Protein AF-A0A699RWQ4-F1 (afdb_monomer_lite)

Radius of gyration: 28.73 Å; chains: 1; bounding box: 54×62×85 Å

Organism: Tanacetum cinerariifolium (NCBI:txid118510)

Secondary structure (DSSP, 8-state):
-------------S------------------------------SS--S-PPB-TTTS-BSS-GGG--SPPPPPPHHHHHHHHHHHHHHHHHHHHHHHHHHHHHHHHHHHHHHHHHHHHHHHHTT-

Structure (mmCIF, N/CA/C/O backbone):
data_AF-A0A699RWQ4-F1
#
_entry.id   AF-A0A699RWQ4-F1
#
loop_
_atom_site.group_PDB
_atom_site.id
_atom_site.type_symbol
_atom_site.label_atom_id
_atom_site.label_alt_id
_atom_site.label_comp_id
_atom_site.label_asym_id
_atom_site.label_entity_id
_atom_site.label_seq_id
_atom_site.pdbx_PDB_ins_code
_atom_site.Cartn_x
_atom_site.Cartn_y
_atom_site.Cartn_z
_atom_site.occupancy
_atom_site.B_iso_or_equiv
_atom_site.auth_seq_id
_atom_site.auth_comp_id
_atom_site.auth_asym_id
_atom_site.auth_atom_id
_atom_site.pdbx_PDB_model_num
ATOM 1 N N . LYS A 1 1 ? -11.944 -43.731 -3.153 1.00 48.19 1 LYS A N 1
ATOM 2 C CA . LYS A 1 1 ? -11.473 -42.577 -2.345 1.00 48.19 1 LYS A CA 1
ATOM 3 C C . LYS A 1 1 ? -10.748 -41.608 -3.269 1.00 48.19 1 LYS A C 1
ATOM 5 O O . LYS A 1 1 ? -9.585 -41.830 -3.557 1.00 48.19 1 LYS A O 1
ATOM 10 N N . ASN A 1 2 ? -11.447 -40.596 -3.775 1.00 38.50 2 ASN A N 1
ATOM 11 C CA . ASN A 1 2 ? -10.864 -39.540 -4.599 1.00 38.50 2 ASN A CA 1
ATOM 12 C C . ASN A 1 2 ? -11.518 -38.238 -4.123 1.00 38.50 2 ASN A C 1
ATOM 14 O O . ASN A 1 2 ? -12.719 -38.060 -4.309 1.00 38.50 2 ASN A O 1
ATOM 18 N N . ARG A 1 3 ? -10.793 -37.412 -3.360 1.00 44.03 3 ARG A N 1
ATOM 19 C CA . ARG A 1 3 ? -11.333 -36.154 -2.828 1.00 44.03 3 ARG A CA 1
ATOM 20 C C . ARG A 1 3 ? -11.216 -35.094 -3.920 1.00 44.03 3 ARG A C 1
ATOM 22 O O . ARG A 1 3 ? -10.154 -34.515 -4.106 1.00 44.03 3 ARG A O 1
ATOM 29 N N . GLN A 1 4 ? -12.313 -34.864 -4.634 1.00 45.31 4 GLN A N 1
ATOM 30 C CA . GLN A 1 4 ? -12.542 -33.605 -5.332 1.00 45.31 4 GLN A CA 1
ATOM 31 C C . GLN A 1 4 ? -12.737 -32.515 -4.273 1.00 45.31 4 GLN A C 1
ATOM 33 O O . GLN A 1 4 ? -13.624 -32.631 -3.430 1.00 45.31 4 GLN A O 1
ATOM 38 N N . ILE A 1 5 ? -11.906 -31.475 -4.301 1.00 44.47 5 ILE A N 1
ATOM 39 C CA . ILE A 1 5 ? -12.178 -30.217 -3.605 1.00 44.47 5 ILE A CA 1
ATOM 40 C C . ILE A 1 5 ? -12.119 -29.130 -4.673 1.00 44.47 5 ILE A C 1
ATOM 42 O O . ILE A 1 5 ? -11.057 -28.821 -5.212 1.00 44.47 5 ILE A O 1
ATOM 46 N N . ALA A 1 6 ? -13.302 -28.625 -5.017 1.00 41.56 6 ALA A N 1
ATOM 47 C CA . ALA A 1 6 ? -13.487 -27.439 -5.830 1.00 41.56 6 ALA A CA 1
ATOM 48 C C . ALA A 1 6 ? -12.855 -26.242 -5.109 1.00 41.56 6 ALA A C 1
ATOM 50 O O . ALA A 1 6 ? -13.111 -26.018 -3.927 1.00 41.56 6 ALA A O 1
ATOM 51 N N . GLN A 1 7 ? -12.018 -25.485 -5.814 1.00 46.06 7 GLN A N 1
ATOM 52 C CA . GLN A 1 7 ? -11.531 -24.207 -5.313 1.00 46.06 7 GLN A CA 1
ATOM 53 C C . GLN A 1 7 ? -12.669 -23.180 -5.417 1.00 46.06 7 GLN A C 1
ATOM 55 O O . GLN A 1 7 ? -13.218 -23.013 -6.510 1.00 46.06 7 GLN A O 1
ATOM 60 N N . PRO A 1 8 ? -13.031 -22.472 -4.334 1.00 41.22 8 PRO A N 1
ATOM 61 C CA . PRO A 1 8 ? -13.881 -21.303 -4.445 1.00 41.22 8 PRO A CA 1
ATOM 62 C C . PRO A 1 8 ? -13.044 -20.179 -5.058 1.00 41.22 8 PRO A C 1
ATOM 64 O O . PRO A 1 8 ? -12.098 -19.680 -4.449 1.00 41.22 8 PRO A O 1
ATOM 67 N N . GLY A 1 9 ? -13.374 -19.798 -6.290 1.00 53.09 9 GLY A N 1
ATOM 68 C CA . GLY A 1 9 ? -12.829 -18.603 -6.918 1.00 53.09 9 GLY A CA 1
ATOM 69 C C . GLY A 1 9 ? -13.345 -17.362 -6.198 1.00 53.09 9 GLY A C 1
ATOM 70 O O . GLY A 1 9 ? -14.474 -16.943 -6.434 1.00 53.09 9 GLY A O 1
ATOM 71 N N . MET A 1 10 ? -12.522 -16.762 -5.338 1.00 40.06 10 MET A N 1
ATOM 72 C CA . MET A 1 10 ? -12.762 -15.410 -4.837 1.00 40.06 10 MET A CA 1
ATOM 73 C C . MET A 1 10 ? -11.963 -14.418 -5.674 1.00 40.06 10 MET A C 1
ATOM 75 O O . MET A 1 10 ? -10.789 -14.145 -5.438 1.00 40.06 10 MET A O 1
ATOM 79 N N . ASN A 1 11 ? -12.640 -13.900 -6.691 1.00 53.75 11 ASN A N 1
ATOM 80 C CA . ASN A 1 11 ? -12.265 -12.692 -7.400 1.00 53.75 11 ASN A CA 1
ATOM 81 C C . ASN A 1 11 ? -12.748 -11.505 -6.549 1.00 53.75 11 ASN A C 1
ATOM 83 O O . ASN A 1 11 ? -13.880 -11.055 -6.689 1.00 53.75 11 ASN A O 1
ATOM 87 N N . MET A 1 12 ? -11.937 -11.065 -5.589 1.00 43.19 12 MET A N 1
ATOM 88 C CA . MET A 1 12 ? -12.203 -9.857 -4.806 1.00 43.19 12 MET A CA 1
ATOM 89 C C . MET A 1 12 ? -10.949 -8.994 -4.791 1.00 43.19 12 MET A C 1
ATOM 91 O O . MET A 1 12 ? -9.943 -9.373 -4.199 1.00 43.19 12 MET A O 1
ATOM 95 N N . GLY A 1 13 ? -11.007 -7.829 -5.441 1.00 42.47 13 GLY A N 1
ATOM 96 C CA . GLY A 1 13 ? -9.939 -6.841 -5.292 1.00 42.47 13 GLY A CA 1
ATOM 97 C C . GLY A 1 13 ? -9.850 -5.728 -6.331 1.00 42.47 13 GLY A C 1
ATOM 98 O O . GLY A 1 13 ? -8.737 -5.279 -6.587 1.00 42.47 13 GLY A O 1
ATOM 99 N N . GLN A 1 14 ? -10.953 -5.276 -6.942 1.00 49.69 14 GLN A N 1
ATOM 100 C CA . GLN A 1 14 ? -10.918 -4.075 -7.795 1.00 49.69 14 GLN A CA 1
ATOM 101 C C . GLN A 1 14 ? -11.717 -2.864 -7.301 1.00 49.69 14 GLN A C 1
ATOM 103 O O . GLN A 1 14 ? -11.591 -1.825 -7.927 1.00 49.69 14 GLN A O 1
ATOM 108 N N . ASP A 1 15 ? -12.405 -2.902 -6.156 1.00 49.81 15 ASP A N 1
ATOM 109 C CA . ASP A 1 15 ? -13.158 -1.726 -5.686 1.00 49.81 15 ASP A CA 1
ATOM 110 C C . ASP A 1 15 ? -13.015 -1.465 -4.182 1.00 49.81 15 ASP A C 1
ATOM 112 O O . ASP A 1 15 ? -13.907 -1.726 -3.381 1.00 49.81 15 ASP A O 1
ATOM 116 N N . ARG A 1 16 ? -11.890 -0.862 -3.790 1.00 44.16 16 ARG A N 1
ATOM 117 C CA . ARG A 1 16 ? -11.876 0.066 -2.649 1.00 44.16 16 ARG A CA 1
ATOM 118 C C . ARG A 1 16 ? -11.110 1.322 -3.026 1.00 44.16 16 ARG A C 1
ATOM 120 O O . ARG A 1 16 ? -9.916 1.455 -2.788 1.00 44.16 16 ARG A O 1
ATOM 127 N N . GLN A 1 17 ? -11.847 2.202 -3.697 1.00 49.31 17 GLN A N 1
ATOM 128 C CA . GLN A 1 17 ? -11.853 3.654 -3.538 1.00 49.31 17 GLN A CA 1
ATOM 129 C C . GLN A 1 17 ? -10.825 4.192 -2.518 1.00 49.31 17 GLN A C 1
ATOM 131 O O . GLN A 1 17 ? -11.159 4.506 -1.379 1.00 49.31 17 GLN A O 1
ATOM 136 N N . MET A 1 18 ? -9.566 4.348 -2.941 1.00 41.50 18 MET A N 1
ATOM 137 C CA . MET A 1 18 ? -8.640 5.254 -2.264 1.00 41.50 18 MET A CA 1
ATOM 138 C C . MET A 1 18 ? -9.045 6.678 -2.636 1.00 41.50 18 MET A C 1
ATOM 140 O O . MET A 1 18 ? -8.762 7.171 -3.729 1.00 41.50 18 MET A O 1
ATOM 144 N N . GLN A 1 19 ? -9.752 7.321 -1.713 1.00 50.91 19 GLN A N 1
ATOM 145 C CA . GLN A 1 19 ? -10.020 8.749 -1.720 1.00 50.91 19 GLN A CA 1
ATOM 146 C C . GLN A 1 19 ? -8.687 9.489 -1.536 1.00 50.91 19 GLN A C 1
ATOM 148 O O . GLN A 1 19 ? -8.217 9.706 -0.424 1.00 50.91 19 GLN A O 1
ATOM 153 N N . MET A 1 20 ? -8.035 9.836 -2.647 1.00 36.34 20 MET A N 1
ATOM 154 C CA . MET A 1 20 ? -6.842 10.678 -2.630 1.00 36.34 20 MET A CA 1
ATOM 155 C C . MET A 1 20 ? -7.258 12.135 -2.443 1.00 36.34 20 MET A C 1
ATOM 157 O O . MET A 1 20 ? -7.922 12.735 -3.290 1.00 36.34 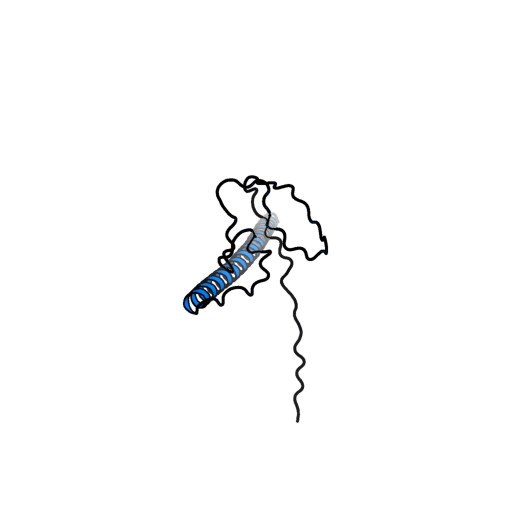20 MET A O 1
ATOM 161 N N . VAL A 1 21 ? -6.827 12.682 -1.308 1.00 45.22 21 VAL A N 1
ATOM 162 C CA . VAL A 1 21 ? -6.665 14.108 -1.026 1.00 45.22 21 VAL A CA 1
ATOM 163 C C . VAL A 1 21 ? -6.249 14.863 -2.291 1.00 45.22 21 VAL A C 1
ATOM 165 O O . VAL A 1 21 ? -5.334 14.456 -3.006 1.00 45.22 21 VAL A O 1
ATOM 168 N N . ARG A 1 22 ? -6.956 15.968 -2.544 1.00 48.72 22 ARG A N 1
ATOM 169 C CA . ARG A 1 22 ? -6.821 16.929 -3.647 1.00 48.72 22 ARG A CA 1
ATOM 170 C C . ARG A 1 22 ? -5.370 17.405 -3.829 1.00 48.72 22 ARG A C 1
ATOM 172 O O . ARG A 1 22 ? -4.994 18.481 -3.379 1.00 48.72 22 ARG A O 1
ATOM 179 N N . GLY A 1 23 ? -4.560 16.600 -4.508 1.00 37.22 23 GLY A N 1
ATOM 180 C CA . GLY A 1 23 ? -3.198 16.912 -4.922 1.00 37.22 23 GLY A CA 1
ATOM 181 C C . GLY A 1 23 ? -3.189 17.504 -6.325 1.00 37.22 23 GLY A C 1
ATOM 182 O O . GLY A 1 23 ? -3.342 16.783 -7.301 1.00 37.22 23 GLY A O 1
ATOM 183 N N . ASN A 1 24 ? -3.077 18.829 -6.360 1.00 40.44 24 ASN A N 1
ATOM 184 C CA . ASN A 1 24 ? -2.644 19.748 -7.416 1.00 40.44 24 ASN A CA 1
ATOM 185 C C . ASN A 1 24 ? -2.475 19.242 -8.870 1.00 40.44 24 ASN A C 1
ATOM 187 O O . ASN A 1 24 ? -1.809 18.252 -9.163 1.00 40.44 24 ASN A O 1
ATOM 191 N N . GLY A 1 25 ? -3.060 20.009 -9.792 1.00 45.84 25 GLY A N 1
ATOM 192 C CA . GLY A 1 25 ? -3.403 19.615 -11.152 1.00 45.84 25 GLY A CA 1
ATOM 193 C C . GLY A 1 25 ? -2.238 19.293 -12.087 1.00 45.84 25 GLY A C 1
ATOM 194 O O . GLY A 1 25 ? -1.272 20.034 -12.193 1.00 45.84 25 GLY A O 1
ATOM 195 N N . ASN A 1 26 ? -2.446 18.237 -12.870 1.00 45.84 26 ASN A N 1
ATOM 196 C CA . ASN A 1 26 ? -2.097 18.196 -14.286 1.00 45.84 26 ASN A CA 1
ATOM 197 C C . ASN A 1 26 ? -3.255 17.504 -15.012 1.00 45.84 26 ASN A C 1
ATOM 199 O O . ASN A 1 26 ? -3.230 16.306 -15.291 1.00 45.84 26 ASN A O 1
ATOM 203 N N . GLN A 1 27 ? -4.315 18.276 -15.266 1.00 47.91 27 GLN A N 1
ATOM 204 C CA . GLN A 1 27 ? -5.347 17.923 -16.235 1.00 47.91 27 GLN A CA 1
ATOM 205 C C . GLN A 1 27 ? -4.699 17.906 -17.622 1.00 47.91 27 GLN A C 1
ATOM 207 O O . GLN A 1 27 ? -4.729 18.903 -18.334 1.00 47.91 27 GLN A O 1
ATOM 212 N N . ASN A 1 28 ? -4.089 16.787 -18.012 1.00 52.38 28 ASN A N 1
ATOM 213 C CA . ASN A 1 28 ? -3.734 16.595 -19.410 1.00 52.38 28 ASN A CA 1
ATOM 214 C C . ASN A 1 28 ? -4.960 16.003 -20.109 1.00 52.38 28 ASN A C 1
ATOM 216 O O . ASN A 1 28 ? -5.223 14.802 -20.041 1.00 52.38 28 ASN A O 1
ATOM 220 N N . GLN A 1 29 ? -5.757 16.902 -20.685 1.00 47.97 29 GLN A N 1
ATOM 221 C CA . GLN A 1 29 ? -6.980 16.652 -21.446 1.00 47.97 29 GLN A CA 1
ATOM 222 C C . GLN A 1 29 ? -6.680 15.928 -22.768 1.00 47.97 29 GLN A C 1
ATOM 224 O O . GLN A 1 29 ? -6.884 16.473 -23.846 1.00 47.97 29 GLN A O 1
ATOM 229 N N . ILE A 1 30 ? -6.179 14.697 -22.716 1.00 50.31 30 ILE A N 1
ATOM 230 C CA . ILE A 1 30 ? -5.999 13.888 -23.925 1.00 50.31 30 ILE A CA 1
ATOM 231 C C . ILE A 1 30 ? -6.817 12.623 -23.731 1.00 50.31 30 ILE A C 1
ATOM 233 O O . ILE A 1 30 ? -6.397 11.663 -23.084 1.00 50.31 30 ILE A O 1
ATOM 237 N N . GLY A 1 31 ? -8.059 12.736 -24.197 1.00 39.31 31 GLY A N 1
ATOM 238 C CA . GLY A 1 31 ? -9.126 11.776 -24.008 1.00 39.31 31 GLY A CA 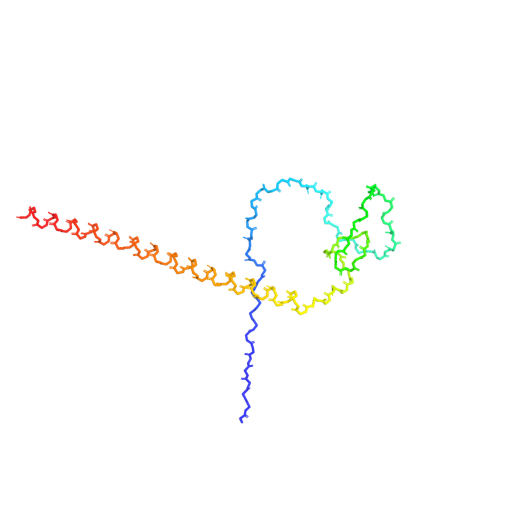1
ATOM 239 C C . GLY A 1 31 ? -8.775 10.369 -24.474 1.00 39.31 31 GLY A C 1
ATOM 240 O O . GLY A 1 31 ? -7.984 10.147 -25.391 1.00 39.31 31 GLY A O 1
ATOM 241 N N . ASN A 1 32 ? -9.421 9.417 -23.809 1.00 50.72 32 ASN A N 1
ATOM 242 C CA . ASN A 1 32 ? -9.548 8.044 -24.258 1.00 50.72 32 ASN A CA 1
ATOM 243 C C . ASN A 1 32 ? -9.972 7.999 -25.731 1.00 50.72 32 ASN A C 1
ATOM 245 O O . ASN A 1 32 ? -11.064 8.439 -26.079 1.00 50.72 32 ASN A O 1
ATOM 249 N N . GLY A 1 33 ? -9.132 7.400 -26.567 1.00 36.41 33 GLY A N 1
ATOM 250 C CA . GLY A 1 33 ? -9.490 6.969 -27.907 1.00 36.41 33 GLY A CA 1
ATOM 251 C C . GLY A 1 33 ? -8.963 5.560 -28.105 1.00 36.41 33 GLY A C 1
ATOM 252 O O . GLY A 1 33 ? -7.778 5.373 -28.366 1.00 36.41 33 GLY A O 1
ATOM 253 N N . ILE A 1 34 ? -9.835 4.559 -27.968 1.00 48.00 34 ILE A N 1
ATOM 254 C CA . ILE A 1 34 ? -9.612 3.266 -28.615 1.00 48.00 34 ILE A CA 1
ATOM 255 C C . ILE A 1 34 ? -9.637 3.564 -30.117 1.00 48.00 34 ILE A C 1
ATOM 257 O O . ILE A 1 34 ? -10.708 3.672 -30.704 1.00 48.00 34 ILE A O 1
ATOM 261 N N . LEU A 1 35 ? -8.469 3.742 -30.733 1.00 39.47 35 LEU A N 1
ATOM 262 C CA . LEU A 1 35 ? -8.343 3.703 -32.183 1.00 39.47 35 LEU A CA 1
ATOM 263 C C . LEU A 1 35 ? -7.471 2.508 -32.547 1.00 39.47 35 LEU A C 1
ATOM 265 O O . LEU A 1 35 ? -6.245 2.525 -32.455 1.00 39.47 35 LEU A O 1
ATOM 269 N N . VAL A 1 36 ? -8.161 1.435 -32.916 1.00 50.72 36 VAL A N 1
ATOM 270 C CA . VAL A 1 36 ? -7.596 0.274 -33.591 1.00 50.72 36 VAL A CA 1
ATOM 271 C C . VAL A 1 36 ? -7.009 0.751 -34.920 1.00 50.72 36 VAL A C 1
ATOM 273 O O . VAL A 1 36 ? -7.750 0.983 -35.868 1.00 50.72 36 VAL A O 1
ATOM 276 N N . ALA A 1 37 ? -5.689 0.903 -34.997 1.00 35.59 37 ALA A N 1
ATOM 277 C CA . ALA A 1 37 ? -4.937 0.843 -36.248 1.00 35.59 37 ALA A CA 1
ATOM 278 C C . ALA A 1 37 ? -3.444 0.679 -35.945 1.00 35.59 37 ALA A C 1
ATOM 280 O O . ALA A 1 37 ? -2.794 1.569 -35.402 1.00 35.59 37 ALA A O 1
ATOM 281 N N . ALA A 1 38 ? -2.890 -0.471 -36.321 1.00 46.19 38 ALA A N 1
ATOM 282 C CA . ALA A 1 38 ? -1.455 -0.686 -36.367 1.00 46.19 38 ALA A CA 1
ATOM 283 C C . ALA A 1 38 ? -0.821 0.271 -37.389 1.00 46.19 38 ALA A C 1
ATOM 285 O O . ALA A 1 38 ? -0.930 0.025 -38.587 1.00 46.19 38 ALA A O 1
ATOM 286 N N . ARG A 1 39 ? -0.146 1.336 -36.941 1.00 38.69 39 ARG A N 1
ATOM 287 C CA . ARG A 1 39 ? 0.871 2.045 -37.733 1.00 38.69 39 ARG A CA 1
ATOM 288 C C . ARG A 1 39 ? 2.006 2.517 -36.830 1.00 38.69 39 ARG A C 1
ATOM 290 O O . ARG A 1 39 ? 1.788 3.150 -35.802 1.00 38.69 39 ARG A O 1
ATOM 297 N N . ALA A 1 40 ? 3.219 2.133 -37.211 1.00 49.00 40 ALA A N 1
ATOM 298 C CA . ALA A 1 40 ? 4.458 2.594 -36.614 1.00 49.00 40 ALA A CA 1
ATOM 299 C C . ALA A 1 40 ? 4.676 4.060 -37.003 1.00 49.00 40 ALA A C 1
ATOM 301 O O . ALA A 1 40 ? 5.272 4.345 -38.033 1.00 49.00 40 ALA A O 1
ATOM 302 N N . GLU A 1 41 ? 4.184 4.985 -36.188 1.00 41.81 41 GLU A N 1
ATOM 303 C CA . GLU A 1 41 ? 4.493 6.405 -36.324 1.00 41.81 41 GLU A CA 1
ATOM 304 C C . GLU A 1 41 ? 5.043 6.899 -34.991 1.00 41.81 41 GLU A C 1
ATOM 306 O O . GLU A 1 41 ? 4.358 6.961 -33.971 1.00 41.81 41 GLU A O 1
ATOM 311 N N . GLY A 1 42 ? 6.349 7.172 -34.988 1.00 44.81 42 GLY A N 1
ATOM 312 C CA . GLY A 1 42 ? 6.992 7.875 -33.894 1.00 44.81 42 GLY A CA 1
ATOM 313 C C . GLY A 1 42 ? 6.318 9.231 -33.721 1.00 44.81 42 GLY A C 1
ATOM 314 O O . GLY A 1 42 ? 6.227 10.007 -34.667 1.00 44.81 42 GLY A O 1
ATOM 315 N N . ASN A 1 43 ? 5.850 9.504 -32.505 1.00 51.84 43 ASN A N 1
ATOM 316 C CA . ASN A 1 43 ? 5.235 10.770 -32.123 1.00 51.84 43 ASN A CA 1
ATOM 317 C C . ASN A 1 43 ? 6.266 11.909 -32.241 1.00 51.84 43 ASN A C 1
ATOM 319 O O . ASN A 1 43 ? 6.966 12.226 -31.281 1.00 51.84 43 ASN A O 1
ATOM 323 N N . ALA A 1 44 ? 6.380 12.504 -33.427 1.00 49.16 44 ALA A N 1
ATOM 324 C CA . ALA A 1 44 ? 7.275 13.615 -33.747 1.00 49.16 44 ALA A CA 1
ATOM 325 C C . ALA A 1 44 ? 6.572 14.985 -33.658 1.00 49.16 44 ALA A C 1
ATOM 327 O O . ALA A 1 44 ? 6.887 15.898 -34.416 1.00 49.16 44 ALA A O 1
ATOM 328 N N . ALA A 1 45 ? 5.626 15.155 -32.730 1.00 50.16 45 ALA A N 1
ATOM 329 C CA . ALA A 1 45 ? 4.945 16.429 -32.517 1.00 50.16 45 ALA A CA 1
ATOM 330 C C . ALA A 1 45 ? 4.918 16.800 -31.025 1.00 50.16 45 ALA A C 1
ATOM 332 O O . ALA A 1 45 ? 4.064 16.350 -30.268 1.00 50.16 45 ALA A O 1
ATOM 333 N N . GLY A 1 46 ? 5.869 17.648 -30.612 1.00 52.12 46 GLY A N 1
ATOM 334 C CA . GLY A 1 46 ? 5.619 18.621 -29.542 1.00 52.12 46 GLY A CA 1
ATOM 335 C C . GLY A 1 46 ? 5.969 18.269 -28.091 1.00 52.12 46 GLY A C 1
ATOM 336 O O . GLY A 1 46 ? 5.295 18.787 -27.210 1.00 52.12 46 GLY A O 1
ATOM 337 N N . GLN A 1 47 ? 7.012 17.475 -27.800 1.00 51.38 47 GLN A N 1
ATOM 338 C CA . GLN A 1 47 ? 7.650 17.484 -26.465 1.00 51.38 47 GLN A CA 1
ATOM 339 C C . GLN A 1 47 ? 9.172 17.631 -26.566 1.00 51.38 47 GLN A C 1
ATOM 341 O O . GLN A 1 47 ? 9.956 16.686 -26.534 1.00 51.38 47 GLN A O 1
ATOM 346 N N . ASN A 1 48 ? 9.558 18.889 -26.716 1.00 51.84 48 ASN A N 1
ATOM 347 C CA . ASN A 1 48 ? 10.817 19.469 -26.277 1.00 51.84 48 ASN A CA 1
ATOM 348 C C . ASN A 1 48 ? 11.338 18.872 -24.943 1.00 51.84 48 ASN A C 1
ATOM 350 O O . ASN A 1 48 ? 10.737 19.017 -23.884 1.00 51.84 48 ASN A O 1
ATOM 354 N N . GLY A 1 49 ? 12.518 18.245 -25.003 1.00 54.16 49 GLY A N 1
ATOM 355 C CA . GLY A 1 49 ? 13.463 18.115 -23.884 1.00 54.16 49 GLY A CA 1
ATOM 356 C C . GLY A 1 49 ? 13.506 16.783 -23.133 1.00 54.16 49 GLY A C 1
ATOM 357 O O . GLY A 1 49 ? 14.599 16.278 -22.903 1.00 54.16 49 GLY A O 1
ATOM 358 N N . ASN A 1 50 ? 12.367 16.182 -22.776 1.00 61.09 50 ASN A N 1
ATOM 359 C CA . ASN A 1 50 ? 12.351 14.989 -21.917 1.00 61.09 50 ASN A CA 1
ATOM 360 C C . ASN A 1 50 ? 11.501 13.876 -22.524 1.00 61.09 50 ASN A C 1
ATOM 362 O O . ASN A 1 50 ? 10.307 13.755 -22.264 1.00 61.09 50 ASN A O 1
ATOM 366 N N . GLN A 1 51 ? 12.141 13.030 -23.327 1.00 75.31 51 GLN A N 1
ATOM 367 C CA . GLN A 1 51 ? 11.529 11.823 -23.865 1.00 75.31 51 GLN A CA 1
ATOM 368 C C . GLN A 1 51 ? 10.915 10.998 -22.720 1.00 75.31 51 GLN A C 1
ATOM 370 O O . GLN A 1 51 ? 11.636 10.571 -21.816 1.00 75.31 51 GLN A O 1
ATOM 375 N N . ILE A 1 52 ? 9.593 10.785 -22.740 1.00 81.12 52 ILE A N 1
ATOM 376 C CA . ILE A 1 52 ? 8.889 10.019 -21.700 1.00 81.12 52 ILE A CA 1
ATOM 377 C C . ILE A 1 52 ? 9.570 8.655 -21.561 1.00 81.12 52 ILE A C 1
ATOM 379 O O . ILE A 1 52 ? 9.587 7.873 -22.514 1.00 81.12 52 ILE A O 1
ATOM 383 N N . ARG A 1 53 ? 10.149 8.374 -20.388 1.00 86.19 53 ARG A N 1
ATOM 384 C CA . ARG A 1 53 ? 10.827 7.105 -20.098 1.00 86.19 53 ARG A CA 1
ATOM 385 C C . ARG A 1 53 ? 9.845 6.104 -19.505 1.00 86.19 53 ARG A C 1
ATOM 387 O O . ARG A 1 53 ? 9.166 6.377 -18.519 1.00 86.19 53 ARG A O 1
ATOM 394 N N . CYS A 1 54 ? 9.826 4.905 -20.066 1.00 87.69 54 CYS A N 1
ATOM 395 C CA . CYS A 1 54 ? 9.093 3.781 -19.519 1.00 87.69 54 CYS A CA 1
ATOM 396 C C . CYS A 1 54 ? 9.951 3.051 -18.482 1.00 87.69 54 CYS A C 1
ATOM 398 O O . CYS A 1 54 ? 10.923 2.380 -18.824 1.00 87.69 54 CYS A O 1
ATOM 400 N N . TYR A 1 55 ? 9.573 3.119 -17.207 1.00 83.12 55 TYR A N 1
ATOM 401 C CA . TYR A 1 55 ? 10.306 2.438 -16.133 1.00 83.12 55 TYR A CA 1
ATOM 402 C C . TYR A 1 55 ? 10.203 0.903 -16.194 1.00 83.12 55 TYR A C 1
ATOM 404 O O . TYR A 1 55 ? 11.083 0.212 -15.683 1.00 83.12 55 TYR A O 1
ATOM 412 N N . ASN A 1 56 ? 9.184 0.358 -16.871 1.00 84.62 56 ASN A N 1
ATOM 413 C CA . ASN A 1 56 ? 8.986 -1.090 -16.990 1.00 84.62 56 ASN A CA 1
ATOM 414 C C . ASN A 1 56 ? 9.999 -1.747 -17.942 1.00 84.62 56 ASN A C 1
ATOM 416 O O . ASN A 1 56 ? 10.556 -2.792 -17.606 1.00 84.62 56 ASN A O 1
ATOM 420 N N . CYS A 1 57 ? 10.264 -1.136 -19.104 1.00 85.44 57 CYS A N 1
ATOM 421 C CA . CYS A 1 57 ? 11.165 -1.687 -20.125 1.00 85.44 57 CYS A CA 1
ATOM 422 C C . CYS A 1 57 ? 12.433 -0.851 -20.373 1.00 85.44 57 CYS A C 1
ATOM 424 O O . CYS A 1 57 ? 13.307 -1.289 -21.113 1.00 85.44 57 CYS A O 1
ATOM 426 N N . ARG A 1 58 ? 12.568 0.325 -19.742 1.00 85.19 58 ARG A N 1
ATOM 427 C CA . ARG A 1 58 ? 13.581 1.365 -2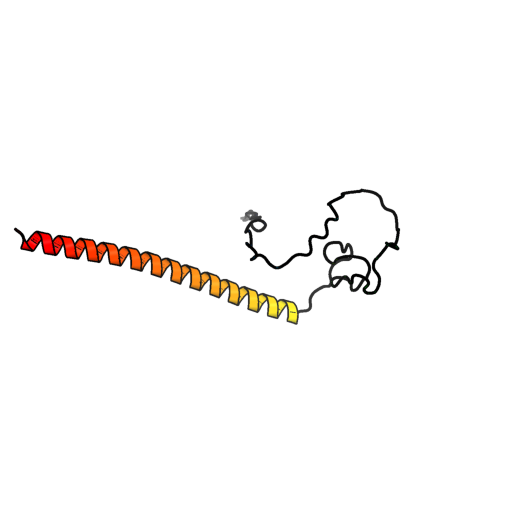0.040 1.00 85.19 58 ARG A CA 1
ATOM 428 C C . ARG A 1 58 ? 13.507 1.931 -21.464 1.00 85.19 58 ARG A C 1
ATOM 430 O O . ARG A 1 58 ? 14.428 2.621 -21.890 1.00 85.19 58 ARG A O 1
ATOM 437 N N . GLY A 1 59 ? 12.418 1.657 -22.177 1.00 85.50 59 GLY A N 1
ATOM 438 C CA . GLY A 1 59 ? 12.113 2.266 -23.463 1.00 85.50 59 GLY A CA 1
ATOM 439 C C . GLY A 1 59 ? 11.676 3.718 -23.311 1.00 85.50 59 GLY A C 1
ATOM 440 O O . GLY A 1 59 ? 11.495 4.231 -22.206 1.00 85.50 59 GLY A O 1
ATOM 441 N N . VAL A 1 60 ? 11.490 4.375 -24.442 1.00 87.44 60 VAL A N 1
ATOM 442 C CA . VAL A 1 60 ? 11.180 5.797 -24.520 1.00 87.44 60 VAL A CA 1
ATOM 443 C C . VAL A 1 60 ? 9.955 6.038 -25.404 1.00 87.44 60 VAL A C 1
ATOM 445 O O . VAL A 1 60 ? 9.592 5.179 -26.205 1.00 87.44 60 VAL A O 1
ATOM 448 N N . GLY A 1 61 ? 9.280 7.173 -25.226 1.00 85.94 61 GLY A N 1
ATOM 449 C CA . GLY A 1 61 ? 8.124 7.577 -26.037 1.00 85.94 61 GLY A CA 1
ATOM 450 C C . GLY A 1 61 ? 6.767 7.022 -25.585 1.00 85.94 61 GLY A C 1
ATOM 451 O O . GLY A 1 61 ? 5.773 7.250 -26.266 1.00 85.94 61 GLY A O 1
ATOM 452 N N . HIS A 1 62 ? 6.692 6.317 -24.449 1.00 87.19 62 HIS A N 1
ATOM 453 C CA . HIS A 1 62 ? 5.431 5.791 -23.914 1.00 87.19 62 HIS A CA 1
ATOM 454 C C . HIS A 1 62 ? 5.414 5.733 -22.383 1.00 87.19 62 HIS A C 1
ATOM 456 O O . HIS A 1 62 ? 6.444 5.557 -21.730 1.00 87.19 62 HIS A O 1
ATOM 462 N N . TYR A 1 63 ? 4.215 5.828 -21.804 1.00 85.50 63 TYR A N 1
ATOM 463 C CA . TYR A 1 63 ? 4.008 5.627 -20.371 1.00 85.50 63 TYR A CA 1
ATOM 464 C C . TYR A 1 63 ? 4.159 4.157 -19.980 1.00 85.50 63 TYR A C 1
ATOM 466 O O . TYR A 1 63 ? 3.767 3.263 -20.727 1.00 85.50 63 TYR A O 1
ATOM 474 N N . ALA A 1 64 ? 4.608 3.908 -18.747 1.00 85.75 64 ALA A N 1
ATOM 475 C CA . ALA A 1 64 ? 4.721 2.559 -18.192 1.00 85.75 64 ALA A CA 1
ATOM 476 C C . ALA A 1 64 ? 3.403 1.757 -18.256 1.00 85.75 64 ALA A C 1
ATOM 478 O O . ALA A 1 64 ? 3.446 0.557 -18.519 1.00 85.75 64 ALA A O 1
ATOM 479 N N . ARG A 1 65 ? 2.244 2.422 -18.097 1.00 85.31 65 ARG A N 1
ATOM 480 C CA . ARG A 1 65 ? 0.903 1.813 -18.227 1.00 85.31 65 ARG A CA 1
ATOM 481 C C . ARG A 1 65 ? 0.558 1.332 -19.643 1.00 85.31 65 ARG A C 1
ATOM 483 O O . ARG A 1 65 ? -0.235 0.415 -19.783 1.00 85.31 65 ARG A O 1
ATOM 490 N N . ASN A 1 66 ? 1.176 1.921 -20.668 1.00 86.44 66 ASN A N 1
ATOM 491 C CA . ASN A 1 66 ? 0.956 1.587 -22.080 1.00 86.44 66 ASN A CA 1
ATOM 492 C C . ASN A 1 66 ? 2.060 0.659 -22.622 1.00 86.44 66 ASN A C 1
ATOM 494 O O . ASN A 1 66 ? 2.180 0.470 -23.830 1.00 86.44 66 ASN A O 1
ATOM 498 N N . CYS A 1 67 ? 2.926 0.133 -21.751 1.00 85.69 67 CYS A N 1
ATOM 499 C CA . CYS A 1 67 ? 4.032 -0.714 -22.167 1.00 85.69 67 CYS A CA 1
ATOM 500 C C . CYS A 1 67 ? 3.521 -2.107 -22.549 1.00 85.69 67 CYS A C 1
ATOM 502 O O . CYS A 1 67 ? 2.998 -2.832 -21.707 1.00 85.69 67 CYS A O 1
ATOM 504 N N . THR A 1 68 ? 3.712 -2.492 -23.809 1.00 85.00 68 THR A N 1
ATOM 505 C CA . THR A 1 68 ? 3.365 -3.831 -24.314 1.00 85.00 68 THR A CA 1
ATOM 506 C C . THR A 1 68 ? 4.473 -4.858 -24.073 1.00 85.00 68 THR A C 1
ATOM 508 O O . THR A 1 68 ? 4.236 -6.063 -24.131 1.00 85.00 68 THR A O 1
ATOM 511 N N . VAL A 1 69 ? 5.692 -4.395 -23.770 1.00 85.94 69 VAL A N 1
ATOM 512 C CA . VAL A 1 69 ? 6.809 -5.261 -23.384 1.00 85.94 69 VAL A CA 1
ATOM 513 C C . VAL A 1 69 ? 6.526 -5.838 -22.003 1.00 85.94 69 VAL A C 1
ATOM 515 O O . VAL A 1 69 ? 6.177 -5.108 -21.073 1.00 85.94 69 VAL A O 1
ATOM 518 N N . ARG A 1 70 ? 6.731 -7.152 -21.854 1.00 79.94 70 ARG A N 1
ATOM 519 C CA . ARG A 1 70 ? 6.596 -7.835 -20.565 1.00 79.94 70 ARG A CA 1
ATOM 520 C C . ARG A 1 70 ? 7.393 -7.078 -19.487 1.00 79.94 70 ARG A C 1
ATOM 522 O O . ARG A 1 70 ? 8.607 -6.921 -19.651 1.00 79.94 70 ARG A O 1
ATOM 529 N N . PRO A 1 71 ? 6.755 -6.641 -18.384 1.00 77.06 71 PRO A N 1
ATOM 530 C CA . PRO A 1 71 ? 7.448 -5.932 -17.319 1.00 77.06 71 PRO A CA 1
ATOM 531 C C . PRO A 1 71 ? 8.604 -6.757 -16.763 1.00 77.06 71 PRO A C 1
ATOM 533 O O . PRO A 1 71 ? 8.540 -7.991 -16.707 1.00 77.06 71 PRO A O 1
ATOM 536 N N . ARG A 1 72 ? 9.662 -6.070 -16.327 1.00 80.56 72 ARG A N 1
ATOM 537 C CA . ARG A 1 72 ? 10.813 -6.734 -15.719 1.00 80.56 72 ARG A CA 1
ATOM 538 C C . ARG A 1 72 ? 10.388 -7.642 -14.567 1.00 80.56 72 ARG A C 1
ATOM 540 O O . ARG A 1 72 ? 9.586 -7.265 -13.711 1.00 80.56 72 ARG A O 1
ATOM 547 N N . ARG A 1 73 ? 10.998 -8.831 -14.528 1.00 79.12 73 ARG A N 1
ATOM 548 C CA . ARG A 1 73 ? 11.010 -9.659 -13.321 1.00 79.12 73 ARG A CA 1
ATOM 549 C C . ARG A 1 73 ? 11.676 -8.846 -12.214 1.00 79.12 73 ARG A C 1
ATOM 551 O O . ARG A 1 73 ? 12.723 -8.242 -12.440 1.00 79.12 73 ARG A O 1
ATOM 558 N N . ARG A 1 74 ? 11.027 -8.793 -11.057 1.00 86.56 74 ARG A N 1
ATOM 559 C CA . ARG A 1 74 ? 11.556 -8.120 -9.872 1.00 86.56 74 ARG A CA 1
ATOM 560 C C . ARG A 1 74 ? 12.514 -9.076 -9.170 1.00 86.56 74 ARG A C 1
ATOM 562 O O . ARG A 1 74 ? 12.273 -10.283 -9.190 1.00 86.56 74 ARG A O 1
ATOM 569 N N . ASP A 1 75 ? 13.600 -8.549 -8.623 1.00 89.19 75 ASP A N 1
ATOM 570 C CA . ASP A 1 75 ? 14.561 -9.360 -7.881 1.00 89.19 75 ASP A CA 1
ATOM 571 C C . ASP A 1 75 ? 13.992 -9.816 -6.526 1.00 89.19 75 ASP A C 1
ATOM 573 O O . ASP A 1 75 ? 12.936 -9.362 -6.070 1.00 89.19 75 ASP A O 1
ATOM 577 N N . ALA A 1 76 ? 14.687 -10.766 -5.899 1.00 93.75 76 ALA A N 1
ATOM 578 C CA . ALA A 1 76 ? 14.272 -11.336 -4.623 1.00 93.75 76 ALA A CA 1
ATOM 579 C C . ALA A 1 76 ? 14.257 -10.291 -3.497 1.00 93.75 76 ALA A C 1
ATOM 581 O O . ALA A 1 76 ? 13.339 -10.305 -2.681 1.00 93.75 76 ALA A O 1
ATOM 582 N N . ALA A 1 77 ? 15.215 -9.357 -3.488 1.00 95.69 77 ALA A N 1
ATOM 583 C CA . ALA A 1 77 ? 15.312 -8.312 -2.472 1.00 95.69 77 ALA A CA 1
ATOM 584 C C . ALA A 1 77 ? 14.087 -7.387 -2.504 1.00 95.69 77 ALA A C 1
ATOM 586 O O . ALA A 1 77 ? 13.451 -7.154 -1.479 1.00 95.69 77 ALA A O 1
ATOM 587 N N . TYR A 1 78 ? 13.685 -6.943 -3.695 1.00 92.62 78 TYR A N 1
ATOM 588 C CA . TYR A 1 78 ? 12.485 -6.143 -3.897 1.00 92.62 78 TYR A CA 1
ATOM 589 C C . TYR A 1 78 ? 11.230 -6.884 -3.427 1.00 92.62 78 TYR A C 1
ATOM 591 O O . TYR A 1 78 ? 10.365 -6.303 -2.766 1.00 92.62 78 TYR A O 1
ATOM 599 N N . LEU A 1 79 ? 11.099 -8.165 -3.791 1.00 94.06 79 LEU A N 1
ATOM 600 C CA . LEU A 1 79 ? 9.946 -8.970 -3.390 1.00 94.06 79 LEU A CA 1
ATOM 601 C C . LEU A 1 79 ? 9.901 -9.151 -1.872 1.00 94.06 79 LEU A C 1
ATOM 603 O O . LEU A 1 79 ? 8.834 -9.014 -1.279 1.00 94.06 79 LEU A O 1
ATOM 607 N N . GLN A 1 80 ? 11.052 -9.376 -1.245 1.00 97.06 80 GLN A N 1
ATOM 608 C CA . GLN A 1 80 ? 11.168 -9.525 0.198 1.00 97.06 80 GLN A CA 1
ATOM 609 C C . GLN A 1 80 ? 10.796 -8.237 0.940 1.00 97.06 80 GLN A C 1
ATOM 611 O O . GLN A 1 80 ? 9.989 -8.282 1.866 1.00 97.06 80 GLN A O 1
ATOM 616 N N . THR A 1 81 ? 11.293 -7.076 0.498 1.00 97.00 81 THR A N 1
ATOM 617 C CA . THR A 1 81 ? 10.903 -5.780 1.075 1.00 97.00 81 THR A CA 1
ATOM 618 C C . THR A 1 81 ? 9.405 -5.529 0.927 1.00 97.00 81 THR A C 1
ATOM 620 O O . THR A 1 81 ? 8.762 -5.077 1.870 1.00 97.00 81 THR A O 1
ATOM 623 N N . ARG A 1 82 ? 8.816 -5.858 -0.228 1.00 96.25 82 ARG A N 1
ATOM 624 C CA . ARG A 1 82 ? 7.369 -5.708 -0.440 1.00 96.25 82 ARG A CA 1
ATOM 625 C C . ARG A 1 82 ? 6.529 -6.592 0.471 1.00 96.25 82 ARG A C 1
ATOM 627 O O . ARG A 1 82 ? 5.499 -6.128 0.940 1.00 96.25 82 ARG A O 1
ATOM 634 N N . LEU A 1 83 ? 6.944 -7.836 0.696 1.00 97.31 83 LEU A N 1
ATOM 635 C CA . LEU A 1 83 ? 6.251 -8.736 1.620 1.00 97.31 83 LEU A CA 1
ATOM 636 C C . LEU A 1 83 ? 6.309 -8.199 3.049 1.00 97.31 83 LEU A C 1
ATOM 638 O O . LEU A 1 83 ? 5.288 -8.167 3.724 1.00 97.31 83 LEU A O 1
ATOM 642 N N . LEU A 1 84 ? 7.473 -7.708 3.475 1.00 97.44 84 LEU A N 1
ATOM 643 C CA . LEU A 1 84 ? 7.631 -7.126 4.805 1.00 97.44 84 LEU A CA 1
ATOM 644 C C . LEU A 1 84 ? 6.747 -5.886 5.004 1.00 97.44 84 LEU A C 1
ATOM 646 O O . LEU A 1 84 ? 6.169 -5.713 6.072 1.00 97.44 84 LEU A O 1
ATOM 650 N N . ILE A 1 85 ? 6.642 -5.023 3.989 1.00 97.31 85 ILE A N 1
ATOM 651 C CA . ILE A 1 85 ? 5.750 -3.856 4.033 1.00 97.31 85 ILE A CA 1
ATOM 652 C C . ILE A 1 85 ? 4.294 -4.311 4.141 1.00 97.31 85 ILE A C 1
ATOM 654 O O . ILE A 1 85 ? 3.597 -3.855 5.039 1.00 97.31 85 ILE A O 1
ATOM 658 N N . ALA A 1 86 ? 3.868 -5.256 3.300 1.00 96.75 86 ALA A N 1
ATOM 659 C CA . ALA A 1 86 ? 2.499 -5.764 3.319 1.00 96.75 86 ALA A CA 1
ATOM 660 C C . ALA A 1 86 ? 2.122 -6.372 4.680 1.00 96.75 86 ALA A C 1
ATOM 662 O O . ALA A 1 86 ? 1.056 -6.076 5.202 1.00 96.75 86 ALA A O 1
ATOM 663 N N . GLN A 1 87 ? 3.018 -7.149 5.297 1.00 97.38 87 GLN A N 1
ATOM 664 C CA . GLN A 1 87 ? 2.789 -7.717 6.631 1.00 97.38 87 GLN A CA 1
ATOM 665 C C . GLN A 1 87 ? 2.637 -6.640 7.711 1.00 97.38 87 GLN A C 1
ATOM 667 O O . GLN A 1 87 ? 1.815 -6.773 8.613 1.00 97.38 87 GLN A O 1
ATOM 672 N N . LYS A 1 88 ? 3.428 -5.565 7.634 1.00 96.69 88 LYS A N 1
ATOM 673 C CA . LYS A 1 88 ? 3.321 -4.441 8.573 1.00 96.69 88 LYS A CA 1
ATOM 674 C C . LYS A 1 88 ? 2.028 -3.655 8.379 1.00 96.69 88 LYS A C 1
ATOM 676 O O . LYS A 1 88 ? 1.422 -3.253 9.365 1.00 96.69 88 LYS A O 1
ATOM 681 N N . GLU A 1 89 ? 1.618 -3.440 7.133 1.00 96.69 89 GLU A N 1
ATOM 682 C CA . GLU A 1 89 ? 0.340 -2.802 6.810 1.00 96.69 89 GLU A CA 1
ATOM 683 C C . GLU A 1 89 ? -0.836 -3.651 7.304 1.00 96.69 89 GLU A C 1
ATOM 685 O O . GLU A 1 89 ? -1.735 -3.120 7.945 1.00 96.69 89 GLU A O 1
ATOM 690 N N . GLU A 1 90 ? -0.797 -4.967 7.088 1.00 95.62 90 GLU A N 1
ATOM 691 C CA . GLU A 1 90 ? -1.820 -5.905 7.561 1.00 95.62 90 GLU A CA 1
ATOM 692 C C . GLU A 1 90 ? -1.928 -5.908 9.091 1.00 95.62 90 GLU A C 1
ATOM 694 O O . GLU A 1 90 ? -3.023 -5.759 9.630 1.00 95.62 90 GLU A O 1
ATOM 699 N N . ALA A 1 91 ? -0.796 -5.965 9.801 1.00 94.94 91 ALA A N 1
ATOM 700 C CA . ALA A 1 91 ? -0.776 -5.841 11.257 1.00 94.94 91 ALA A CA 1
ATOM 701 C C . ALA A 1 91 ? -1.311 -4.478 11.734 1.00 94.94 91 ALA A C 1
ATOM 703 O O . ALA A 1 91 ? -2.036 -4.411 12.724 1.00 94.94 91 ALA A O 1
ATOM 704 N N . GLY A 1 92 ? -0.993 -3.392 11.023 1.00 94.31 92 GLY A N 1
ATOM 705 C CA . GLY A 1 92 ? -1.528 -2.062 11.317 1.00 94.31 92 GLY A CA 1
ATOM 706 C C . GLY A 1 92 ? -3.048 -1.982 11.147 1.00 94.31 92 GLY A C 1
ATOM 707 O O . GLY A 1 92 ? -3.724 -1.395 11.987 1.00 94.31 92 GLY A O 1
ATOM 708 N N . ILE A 1 93 ? -3.595 -2.607 10.102 1.00 94.06 93 ILE A N 1
ATOM 709 C CA . ILE A 1 93 ? -5.045 -2.683 9.867 1.00 94.06 93 ILE A CA 1
ATOM 710 C C . ILE A 1 93 ? -5.730 -3.498 10.969 1.00 94.06 93 ILE A C 1
ATOM 712 O O . ILE A 1 93 ? -6.768 -3.074 11.472 1.00 94.06 93 ILE A O 1
ATOM 716 N N . GLN A 1 94 ? -5.142 -4.629 11.367 1.00 93.06 94 GLN A N 1
ATOM 717 C CA . GLN A 1 94 ? -5.672 -5.475 12.437 1.00 93.06 94 GLN A CA 1
ATOM 718 C C . GLN A 1 94 ? -5.736 -4.720 13.771 1.00 93.06 94 GLN A C 1
ATOM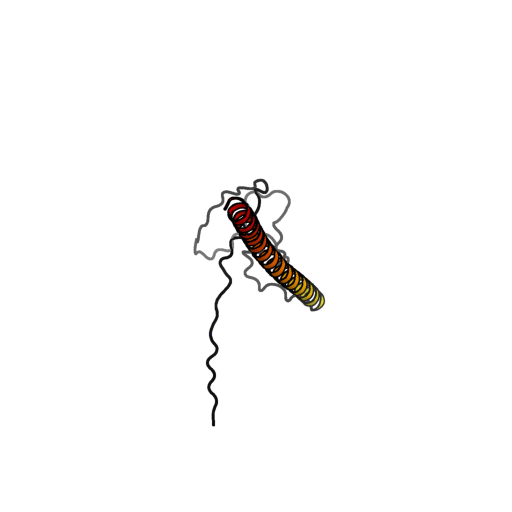 720 O O . GLN A 1 94 ? -6.789 -4.669 14.402 1.00 93.06 94 GLN A O 1
ATOM 725 N N . LEU A 1 95 ? -4.640 -4.059 14.155 1.00 93.88 95 LEU A N 1
ATOM 726 C CA . LEU A 1 95 ? -4.601 -3.241 15.368 1.00 93.88 95 LEU A CA 1
ATOM 727 C C . LEU A 1 95 ? -5.620 -2.100 15.317 1.00 93.88 95 LEU A C 1
ATOM 729 O O . LEU A 1 95 ? -6.271 -1.806 16.313 1.00 93.88 95 LEU A O 1
ATOM 733 N N . GLN A 1 96 ? -5.788 -1.460 14.159 1.00 92.50 96 GLN A N 1
ATOM 734 C CA . GLN A 1 96 ? -6.759 -0.381 14.008 1.00 92.50 96 GLN A CA 1
ATOM 735 C C . GLN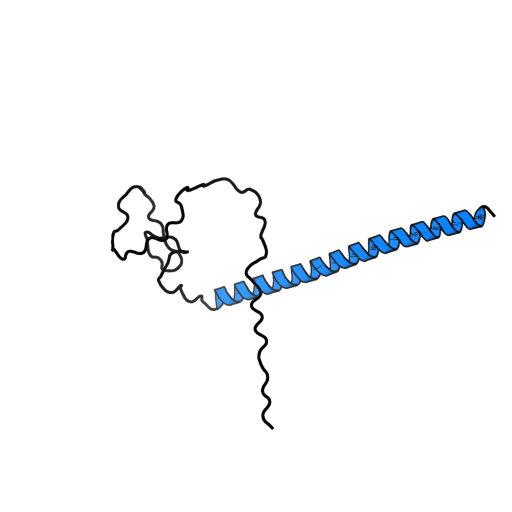 A 1 96 ? -8.206 -0.867 14.174 1.00 92.50 96 GLN A C 1
ATOM 737 O O . GLN A 1 96 ? -9.021 -0.123 14.723 1.00 92.50 96 GLN A O 1
ATOM 742 N N . ALA A 1 97 ? -8.521 -2.081 13.711 1.00 92.62 97 ALA A N 1
ATOM 743 C CA . ALA A 1 97 ? -9.831 -2.697 13.902 1.00 92.62 97 ALA A CA 1
ATOM 744 C C . ALA A 1 97 ? -10.096 -2.984 15.386 1.00 92.62 97 ALA A C 1
ATOM 746 O O . ALA A 1 97 ? -11.112 -2.551 15.913 1.00 92.62 97 ALA A O 1
ATOM 747 N N . GLU A 1 98 ? -9.135 -3.592 16.084 1.00 93.00 98 GLU A N 1
ATOM 748 C CA . GLU A 1 98 ? -9.252 -3.867 17.524 1.00 93.00 98 GLU A CA 1
ATOM 749 C C . GLU A 1 98 ? -9.406 -2.584 18.351 1.00 93.00 98 GLU A C 1
ATOM 751 O O . GLU A 1 98 ? -10.203 -2.527 19.285 1.00 93.00 98 GLU A O 1
ATOM 756 N N . VAL A 1 99 ? -8.680 -1.523 17.988 1.00 92.88 99 VAL A N 1
ATOM 757 C CA . VAL A 1 99 ? -8.816 -0.209 18.633 1.00 92.88 99 VAL A CA 1
ATOM 758 C C . VAL A 1 99 ? -10.203 0.390 18.386 1.00 92.88 99 VAL A C 1
ATOM 760 O O . VAL A 1 99 ? -10.770 0.994 19.294 1.00 92.88 99 VAL A O 1
ATOM 763 N N . TYR A 1 100 ? -10.768 0.226 17.188 1.00 93.31 100 TYR A N 1
ATOM 764 C CA . TYR A 1 100 ? -12.125 0.686 16.882 1.00 93.31 100 TYR A CA 1
ATOM 765 C C . TYR A 1 100 ? -13.184 -0.079 17.686 1.00 93.31 100 TYR A C 1
ATOM 767 O O . TYR A 1 100 ? -14.067 0.546 18.269 1.00 93.31 100 TYR A O 1
ATOM 775 N N . ASP A 1 101 ? -13.044 -1.400 17.787 1.00 93.31 101 ASP A N 1
ATOM 776 C CA . ASP A 1 101 ? -13.948 -2.246 18.568 1.00 93.31 101 ASP A CA 1
ATOM 777 C C . ASP A 1 101 ? -13.880 -1.915 20.070 1.00 93.31 101 ASP A C 1
ATOM 779 O O . ASP A 1 101 ? -14.912 -1.836 20.736 1.00 93.31 101 ASP A O 1
ATOM 783 N N . LEU A 1 102 ? -12.683 -1.641 20.606 1.00 92.62 102 LEU A N 1
ATOM 784 C CA . LEU A 1 102 ? -12.513 -1.200 21.994 1.00 92.62 102 LEU A CA 1
ATOM 785 C C . LEU A 1 102 ? -13.181 0.156 22.253 1.00 92.62 102 LEU A C 1
ATOM 787 O O . LEU A 1 102 ? -13.811 0.339 23.292 1.00 92.62 102 LEU A O 1
ATOM 791 N N . MET A 1 103 ? -13.052 1.105 21.320 1.00 93.19 103 MET A N 1
ATOM 792 C CA . MET A 1 103 ? -13.725 2.402 21.431 1.00 93.19 103 MET A CA 1
ATOM 793 C C . MET A 1 103 ? -15.249 2.258 21.396 1.00 93.19 103 MET A C 1
ATOM 795 O O . MET A 1 103 ? -15.928 2.944 22.153 1.00 93.19 103 MET A O 1
ATOM 799 N N . ALA A 1 104 ? -15.784 1.362 20.561 1.00 91.25 104 ALA A N 1
ATOM 800 C CA . ALA A 1 104 ? -17.216 1.071 20.539 1.00 91.25 104 ALA A CA 1
ATOM 801 C C . ALA A 1 104 ? -17.688 0.479 21.878 1.00 91.25 104 ALA A C 1
ATOM 803 O O . ALA A 1 104 ? -18.635 0.985 22.469 1.00 91.25 104 ALA A O 1
ATOM 804 N N . ALA A 1 105 ? -16.967 -0.513 22.411 1.00 92.38 105 ALA A N 1
ATOM 805 C CA . ALA A 1 105 ? -17.297 -1.118 23.700 1.00 92.38 105 ALA A CA 1
ATOM 806 C C . ALA A 1 105 ? -17.218 -0.122 24.872 1.00 92.38 105 ALA A C 1
ATOM 808 O O . ALA A 1 105 ? -18.004 -0.211 25.810 1.00 92.38 105 ALA A O 1
ATOM 809 N N . ALA A 1 106 ? -16.279 0.828 24.834 1.00 91.00 106 ALA A N 1
ATOM 810 C CA . ALA A 1 106 ? -16.183 1.879 25.844 1.00 91.00 106 ALA A CA 1
ATOM 811 C C . ALA A 1 106 ? -17.392 2.829 25.808 1.00 91.00 106 ALA A C 1
ATOM 813 O O . ALA A 1 106 ? -17.906 3.185 26.863 1.00 91.00 106 ALA A O 1
ATOM 814 N N . ALA A 1 107 ? -17.884 3.184 24.616 1.00 89.94 107 ALA A N 1
ATOM 815 C CA . ALA A 1 107 ? -19.075 4.023 24.478 1.00 89.94 107 ALA A CA 1
ATOM 816 C C . ALA A 1 107 ? -20.336 3.344 25.048 1.00 89.94 107 ALA A C 1
ATOM 818 O O . ALA A 1 107 ? -21.139 4.002 25.704 1.00 89.94 107 ALA A O 1
ATOM 819 N N . ASP A 1 108 ? -20.475 2.028 24.860 1.00 89.00 108 ASP A N 1
ATOM 820 C CA . ASP A 1 108 ? -21.583 1.257 25.440 1.00 89.00 108 ASP A CA 1
ATOM 821 C C . ASP A 1 108 ? -21.511 1.209 26.983 1.00 89.00 108 ASP A C 1
ATOM 823 O O . ASP A 1 108 ? -22.539 1.185 27.662 1.00 89.00 108 ASP A O 1
ATOM 827 N N . LEU A 1 109 ? -20.302 1.197 27.563 1.00 84.75 109 LEU A N 1
ATOM 828 C CA . LEU A 1 109 ? -20.114 1.226 29.020 1.00 84.75 109 LEU A CA 1
ATOM 829 C C . LEU A 1 109 ? -20.528 2.570 29.631 1.00 84.75 109 LEU A C 1
ATOM 831 O O . LEU A 1 109 ? -21.181 2.568 30.677 1.00 84.75 109 LEU A O 1
ATOM 835 N N . ASP A 1 110 ? -20.203 3.687 28.976 1.00 86.50 110 ASP A N 1
ATOM 836 C CA . ASP A 1 110 ? -20.598 5.028 29.424 1.00 86.50 110 ASP A CA 1
ATOM 837 C C . ASP A 1 110 ? -22.136 5.159 29.503 1.00 86.50 110 ASP A C 1
ATOM 839 O O . ASP A 1 110 ? -22.671 5.695 30.477 1.00 86.50 110 ASP A O 1
ATOM 843 N N . GLU A 1 111 ? -22.867 4.596 28.530 1.00 82.81 111 GLU A N 1
ATOM 844 C CA . GLU A 1 111 ? -24.339 4.576 28.529 1.00 82.81 111 GLU A CA 1
ATOM 845 C C . GLU A 1 111 ? -24.905 3.756 29.705 1.00 82.81 111 GLU A C 1
ATOM 847 O O . GLU A 1 111 ? -25.870 4.162 30.360 1.00 82.81 111 GLU A O 1
ATOM 852 N N . ILE A 1 112 ? -24.283 2.617 30.031 1.00 83.44 112 ILE A N 1
ATOM 853 C CA . ILE A 1 112 ? -24.696 1.779 31.166 1.00 83.44 112 ILE A CA 1
ATOM 854 C C . ILE A 1 112 ? -24.445 2.492 32.500 1.00 83.44 112 ILE A C 1
ATOM 856 O O . ILE A 1 112 ? -25.296 2.426 33.394 1.00 83.44 112 ILE A O 1
ATOM 860 N N . GLU A 1 113 ? -23.307 3.173 32.659 1.00 85.94 113 GLU A N 1
ATOM 861 C CA . GLU A 1 113 ? -23.021 3.951 33.869 1.00 85.94 113 GLU A CA 1
ATOM 862 C C . GLU A 1 113 ? -24.025 5.093 34.060 1.00 85.94 113 GLU A C 1
ATOM 864 O O . GLU A 1 113 ? -24.506 5.299 35.179 1.00 85.94 113 GLU A O 1
ATOM 869 N N . GLU A 1 114 ? -24.413 5.781 32.984 1.00 81.62 114 GLU A N 1
ATOM 870 C CA . GLU A 1 114 ? -25.425 6.838 33.031 1.00 81.62 114 GLU A CA 1
ATOM 871 C C . GLU A 1 114 ? -26.796 6.294 33.465 1.00 81.62 114 GLU A C 1
ATOM 873 O O . GLU A 1 114 ? -27.438 6.836 34.374 1.00 81.62 114 GLU A O 1
ATOM 878 N N . VAL A 1 115 ? -27.236 5.178 32.876 1.00 82.62 115 VAL A N 1
ATOM 879 C CA . VAL A 1 115 ? -28.491 4.515 33.263 1.00 82.62 115 VAL A CA 1
ATOM 880 C C . VAL A 1 115 ? -28.442 4.063 34.725 1.00 82.62 115 VAL A C 1
ATOM 882 O O . VAL A 1 115 ? -29.424 4.222 35.458 1.00 82.62 115 VAL A O 1
ATOM 885 N N . ASN A 1 116 ? -27.301 3.547 35.183 1.00 84.06 116 ASN A N 1
ATOM 886 C CA . ASN A 1 116 ? -27.114 3.123 36.566 1.00 84.06 116 ASN A CA 1
ATOM 887 C C . ASN A 1 116 ? -27.175 4.309 37.545 1.00 84.06 116 ASN A C 1
ATOM 889 O O . ASN A 1 116 ? -27.884 4.243 38.552 1.00 84.06 116 ASN A O 1
ATOM 893 N N . ALA A 1 117 ? -26.507 5.422 37.234 1.00 87.06 117 ALA A N 1
ATOM 894 C CA . ALA A 1 117 ? -26.552 6.641 38.040 1.00 87.06 117 ALA A CA 1
ATOM 895 C C . ALA A 1 117 ? -27.980 7.204 38.149 1.00 87.06 117 ALA A C 1
ATOM 8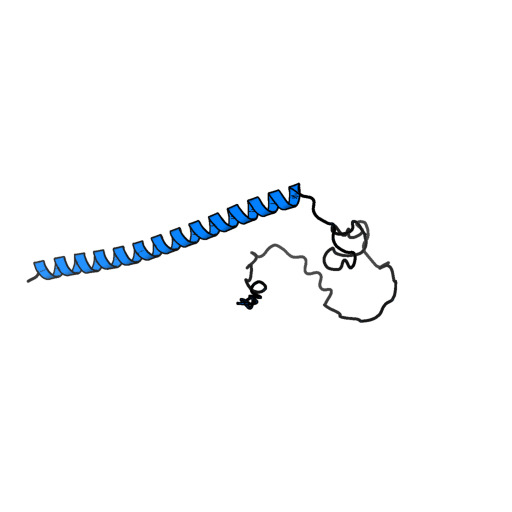97 O O . ALA A 1 117 ? -28.433 7.549 39.245 1.00 87.06 117 ALA A O 1
ATOM 898 N N . ASN A 1 118 ? -28.723 7.220 37.039 1.00 83.50 118 ASN A N 1
ATOM 899 C CA . ASN A 1 118 ? -30.124 7.640 37.012 1.00 83.50 118 ASN A CA 1
ATOM 900 C C . ASN A 1 118 ? -31.021 6.714 37.850 1.00 83.50 118 ASN A C 1
ATOM 902 O O . ASN A 1 118 ? -31.880 7.191 38.594 1.00 83.50 118 ASN A O 1
ATOM 906 N N . CYS A 1 119 ? -30.801 5.398 37.786 1.00 83.75 119 CYS A N 1
ATOM 907 C CA . CYS A 1 119 ? -31.529 4.422 38.598 1.00 83.75 119 CYS A CA 1
ATOM 908 C C . CYS A 1 119 ? -31.299 4.642 40.105 1.00 83.75 119 CYS A C 1
ATOM 910 O O . CYS A 1 119 ? -32.252 4.663 40.887 1.00 83.75 119 CYS A O 1
ATOM 912 N N . ILE A 1 120 ? -30.050 4.897 40.511 1.00 87.81 120 ILE A N 1
ATOM 913 C CA . ILE A 1 120 ? -29.692 5.207 41.904 1.00 87.81 120 ILE A CA 1
ATOM 914 C C . ILE A 1 120 ? -30.339 6.521 42.364 1.00 87.81 120 ILE A C 1
ATOM 916 O O . ILE A 1 120 ? -30.858 6.599 43.479 1.00 87.81 120 ILE A O 1
ATOM 920 N N . LEU A 1 121 ? -30.341 7.558 41.523 1.00 83.12 121 LEU A N 1
ATOM 921 C CA . LEU A 1 121 ? -30.978 8.837 41.840 1.00 83.12 121 LEU A CA 1
ATOM 922 C C . LEU A 1 121 ? -32.491 8.669 42.064 1.00 83.12 121 LEU A C 1
ATOM 924 O O . LEU A 1 121 ? -33.021 9.187 43.045 1.00 83.12 121 LEU A O 1
ATOM 928 N N . MET A 1 122 ? -33.174 7.909 41.200 1.00 84.88 122 MET A N 1
ATOM 929 C CA . MET A 1 122 ? -34.610 7.637 41.335 1.00 84.88 122 MET A CA 1
ATOM 930 C C . MET A 1 122 ? -34.954 6.888 42.629 1.00 84.88 122 MET A C 1
ATOM 932 O O . MET A 1 122 ? -35.967 7.196 43.251 1.00 84.88 122 MET A O 1
ATOM 936 N N . ALA A 1 123 ? -34.115 5.943 43.063 1.00 81.50 123 ALA A N 1
ATOM 937 C CA . ALA A 1 123 ? -34.335 5.184 44.296 1.00 81.50 123 ALA A CA 1
ATOM 938 C C . ALA A 1 123 ? -34.215 6.036 45.575 1.00 81.50 123 ALA A C 1
ATOM 940 O O . ALA A 1 123 ? -34.853 5.728 46.574 1.00 81.50 123 ALA A O 1
ATOM 941 N N . ASN A 1 124 ? -33.427 7.116 45.553 1.00 75.81 124 ASN A N 1
ATOM 942 C CA . ASN A 1 124 ? -33.262 8.022 46.700 1.00 75.81 124 ASN A CA 1
ATOM 943 C C . ASN A 1 124 ? -34.367 9.089 46.814 1.00 75.81 124 ASN A C 1
ATOM 945 O O . ASN A 1 124 ? -34.397 9.840 47.787 1.00 75.81 124 ASN A O 1
ATOM 949 N N . LEU A 1 125 ? -35.241 9.189 45.808 1.00 75.56 125 LEU A N 1
ATOM 950 C CA . LEU A 1 125 ? -36.371 10.124 45.769 1.00 75.56 125 LEU A CA 1
ATOM 951 C C . LEU A 1 125 ? -37.714 9.459 46.140 1.00 75.56 125 LEU A C 1
ATOM 953 O O . LEU A 1 125 ? -38.744 10.132 46.090 1.00 75.56 125 LEU A O 1
ATOM 957 N N . GLN A 1 126 ? -37.707 8.164 46.480 1.00 62.19 126 GLN A N 1
ATOM 958 C CA . GLN A 1 126 ? -38.856 7.395 46.985 1.00 62.19 126 GLN A CA 1
ATOM 959 C C . GLN A 1 126 ? -38.903 7.398 48.513 1.00 62.19 126 GLN A C 1
ATOM 961 O O . GLN A 1 126 ? -40.036 7.433 49.045 1.00 62.19 126 GLN A O 1
#

pLDDT: mean 71.43, std 21.41, range [35.59, 97.44]

Sequence (126 aa):
KNRQIAQPGMNMGQDRQMQMVRGNGNQNQIGNGILVAARAEGNAAGQNGNQIRCYNCRGVGHYARNCTVRPRRRDAAYLQTRLLIAQKEEAGIQLQAEVYDLMAAAADLDEIEEVNANCILMANLQ

InterPro domains:
  IPR001878 Zinc finger, CCHC-type [PF00098] (53-68)
  IPR001878 Zinc finger, CCHC-type [PS50158] (53-67)
  IPR001878 Zinc finger, CCHC-type [SM00343] (53-69)
  IPR036875 Zinc finger, CCHC-type superfamily [SSF57756] (43-78)

Foldseek 3Di:
DDDDDDDPDDPDDDDDDPPDDDDDDDPPPPDDDPDDDDDPDQPPDDDPDDFDAQPQPRDTNDHVVPDPPDGDDDDPVVVVVVVVVVVVVVVVVVVVVVVVVVVVVVVVVVVVVVVVVVVVVVVVVD